Protein AF-A0A968WB30-F1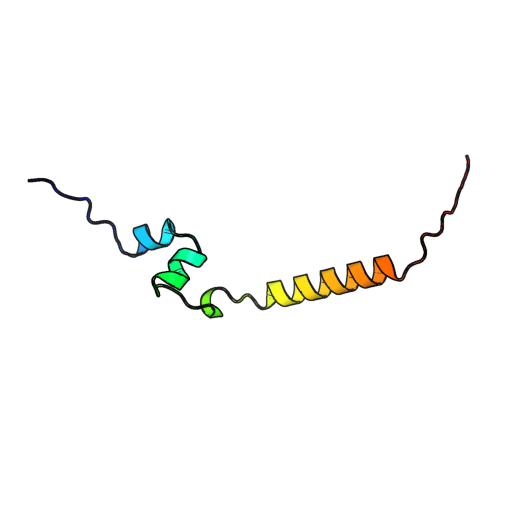 (afdb_monomer_lite)

pLDDT: mean 76.67, std 12.99, range [41.91, 91.69]

Foldseek 3Di:
DPPDPPQDPCNVVVPDDPVRCVVVVVDDPVVVDDPVVVVVVVVVVVVVVVVVVDDPPPPPPPD

Structure (mmCIF, N/CA/C/O backbone):
data_AF-A0A968WB30-F1
#
_entry.id   AF-A0A968WB30-F1
#
loop_
_atom_site.group_PDB
_atom_site.id
_atom_site.type_symbol
_atom_site.label_atom_id
_atom_site.label_alt_id
_atom_site.label_comp_id
_atom_site.label_asym_id
_atom_site.label_entity_id
_atom_site.label_seq_id
_atom_site.pdbx_PDB_ins_code
_atom_site.Cartn_x
_atom_site.Cartn_y
_atom_site.Cartn_z
_atom_site.occupancy
_atom_site.B_iso_or_equiv
_atom_site.auth_seq_id
_atom_site.auth_comp_id
_atom_site.auth_asym_id
_atom_site.auth_atom_id
_atom_site.pdbx_PDB_model_num
ATOM 1 N N . MET A 1 1 ? -11.743 11.480 39.171 1.00 41.91 1 MET A N 1
ATOM 2 C CA . MET A 1 1 ? -11.901 10.342 38.240 1.00 41.91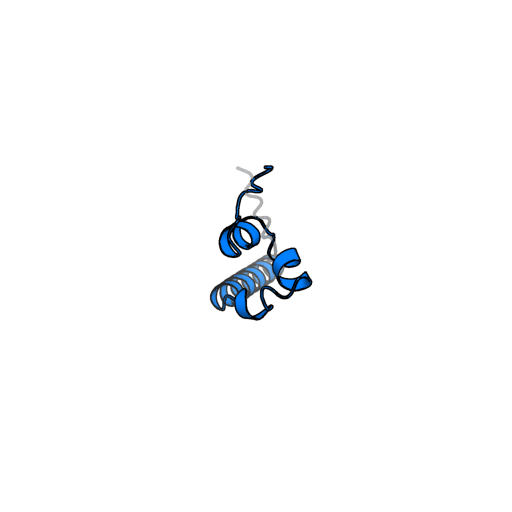 1 MET A CA 1
ATOM 3 C C . MET A 1 1 ? -11.249 10.743 36.930 1.00 41.91 1 MET A C 1
ATOM 5 O O . MET A 1 1 ? -11.742 11.673 36.306 1.00 41.91 1 MET A O 1
ATOM 9 N N . ASN A 1 2 ? -10.134 10.118 36.546 1.00 52.97 2 ASN A N 1
ATOM 10 C CA . ASN A 1 2 ? -9.525 10.373 35.240 1.00 52.97 2 ASN A CA 1
ATOM 11 C C . ASN A 1 2 ? -10.406 9.714 34.176 1.00 52.97 2 ASN A C 1
ATOM 13 O O . ASN A 1 2 ? -10.361 8.500 33.992 1.00 52.97 2 ASN A O 1
ATOM 17 N N . GLN A 1 3 ? -11.260 10.506 33.529 1.00 59.66 3 GLN A N 1
ATOM 18 C CA . GLN A 1 3 ? -11.953 10.074 32.323 1.00 59.66 3 GLN A CA 1
ATOM 19 C C . GLN A 1 3 ? -10.922 10.058 31.198 1.00 59.66 3 GLN A C 1
ATOM 21 O O . GLN A 1 3 ? -10.639 11.089 30.594 1.00 59.66 3 GLN A O 1
ATOM 26 N N . PHE A 1 4 ? -10.315 8.899 30.948 1.00 60.31 4 PHE A N 1
ATOM 27 C CA . PHE A 1 4 ? -9.594 8.709 29.697 1.00 60.31 4 PHE A CA 1
ATOM 28 C C . PHE A 1 4 ? -10.590 8.919 28.550 1.00 60.31 4 PHE A C 1
ATOM 30 O O . PHE A 1 4 ? -11.704 8.379 28.619 1.00 60.31 4 PHE A O 1
ATOM 37 N N . PRO A 1 5 ? -10.246 9.721 27.529 1.00 67.69 5 PRO A N 1
ATOM 38 C CA . PRO A 1 5 ? -11.117 9.887 26.381 1.00 67.69 5 PRO A CA 1
ATOM 39 C C . PRO A 1 5 ? -11.387 8.503 25.789 1.00 67.69 5 PRO A C 1
ATOM 41 O O . PRO A 1 5 ? -10.464 7.728 25.540 1.00 67.69 5 PRO A O 1
ATOM 44 N N . LYS A 1 6 ? -12.667 8.166 25.605 1.00 74.25 6 LYS A N 1
ATOM 45 C CA . LYS A 1 6 ? -13.063 6.950 24.892 1.00 74.25 6 LYS A CA 1
ATOM 46 C C . LYS A 1 6 ? -12.786 7.179 23.409 1.00 74.25 6 LYS A C 1
ATOM 48 O O . LYS A 1 6 ? -13.672 7.607 22.676 1.00 74.25 6 LYS A O 1
ATOM 53 N N . ILE A 1 7 ? -11.540 6.961 23.004 1.00 74.94 7 ILE A N 1
ATOM 54 C CA . ILE A 1 7 ? -11.133 7.012 21.602 1.00 74.94 7 ILE A CA 1
ATOM 55 C C . ILE A 1 7 ? -11.777 5.813 20.901 1.00 74.94 7 ILE A C 1
ATOM 57 O O . ILE A 1 7 ? -11.706 4.684 21.391 1.00 74.94 7 ILE A O 1
ATOM 61 N N . SER A 1 8 ? -12.471 6.053 19.789 1.00 79.25 8 SER A N 1
ATOM 62 C CA . SER A 1 8 ? -13.079 4.970 19.015 1.00 79.25 8 SER A CA 1
ATOM 63 C C . SER A 1 8 ? -12.012 4.204 18.232 1.00 79.25 8 SER A C 1
ATOM 65 O O . SER A 1 8 ? -10.977 4.758 17.866 1.00 79.25 8 SER A O 1
ATOM 67 N N . ARG A 1 9 ? -12.275 2.934 17.907 1.00 75.06 9 ARG A N 1
ATOM 68 C CA . ARG A 1 9 ? -11.372 2.134 17.062 1.00 75.06 9 ARG A CA 1
ATOM 69 C C . ARG A 1 9 ? -11.053 2.837 15.734 1.00 75.06 9 ARG A C 1
ATOM 71 O O . ARG A 1 9 ? -9.911 2.813 15.301 1.00 75.06 9 ARG A O 1
ATOM 78 N N . TYR A 1 10 ? -12.028 3.537 15.151 1.00 78.00 10 TYR A N 1
ATOM 79 C CA . TYR A 1 10 ? -11.830 4.360 13.954 1.00 78.00 10 TYR A CA 1
ATOM 80 C C . TYR A 1 10 ? -10.837 5.504 14.169 1.00 78.00 10 TYR A C 1
ATOM 82 O O . TYR A 1 10 ? -10.024 5.764 13.296 1.00 78.00 10 TYR A O 1
ATOM 90 N N . GLN A 1 11 ? -10.885 6.178 15.321 1.00 78.31 11 GLN A N 1
ATOM 91 C CA . GLN A 1 11 ? -9.946 7.257 15.638 1.00 78.31 11 GLN A CA 1
ATOM 92 C C . GLN A 1 11 ? -8.521 6.736 15.846 1.00 78.31 11 GLN A C 1
ATOM 94 O O . GLN A 1 11 ? -7.581 7.428 15.477 1.00 78.31 11 GLN A O 1
ATOM 99 N N . VAL A 1 12 ? -8.365 5.523 16.387 1.00 78.12 12 VAL A N 1
ATOM 100 C CA . VAL A 1 12 ? -7.056 4.858 16.485 1.00 78.12 12 VAL A CA 1
ATOM 101 C C . VAL A 1 12 ? -6.545 4.493 15.090 1.00 78.12 12 VAL A C 1
ATOM 103 O O . VAL A 1 12 ? -5.461 4.920 14.706 1.00 78.12 12 VAL A O 1
ATOM 106 N N . MET A 1 13 ? -7.357 3.791 14.295 1.00 81.25 13 MET A N 1
ATOM 107 C CA . MET A 1 13 ? -6.980 3.360 12.944 1.00 81.25 13 MET A CA 1
ATOM 108 C C . MET A 1 13 ? -6.664 4.540 12.013 1.00 81.25 13 MET A C 1
ATOM 110 O O . MET A 1 13 ? -5.747 4.447 11.210 1.00 81.25 13 MET A O 1
ATOM 114 N N . ALA A 1 14 ? -7.383 5.661 12.140 1.00 80.69 14 ALA A N 1
ATOM 115 C CA . ALA A 1 14 ? -7.170 6.852 11.315 1.00 80.69 14 ALA A CA 1
ATOM 116 C C . ALA A 1 14 ? -5.816 7.542 11.552 1.00 80.69 14 ALA A C 1
ATOM 118 O O . ALA A 1 14 ? -5.381 8.321 10.708 1.00 80.69 14 ALA A O 1
ATOM 119 N N . SER A 1 15 ? -5.172 7.293 12.695 1.00 85.25 15 SER A N 1
ATOM 120 C CA . SER A 1 15 ? -3.842 7.829 13.011 1.00 85.25 15 SER A CA 1
ATOM 121 C C . SER A 1 15 ? -2.689 6.874 12.693 1.00 85.25 15 SER A C 1
ATOM 123 O O . SER A 1 15 ? -1.540 7.278 12.837 1.00 85.25 15 SER 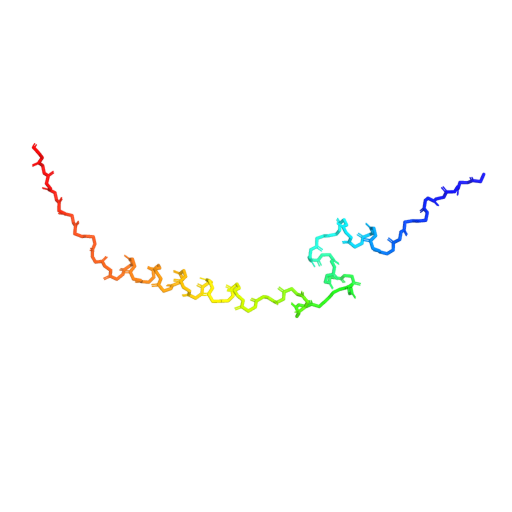A O 1
ATOM 125 N N . MET A 1 16 ? -2.985 5.636 12.291 1.00 87.12 16 MET A N 1
ATOM 126 C CA . MET A 1 16 ? -1.983 4.595 12.055 1.00 87.12 16 MET A CA 1
ATOM 127 C C . MET A 1 16 ? -1.518 4.585 10.602 1.00 87.12 16 MET A C 1
ATOM 129 O O . MET A 1 16 ? -2.298 4.860 9.684 1.00 87.12 16 MET A O 1
ATOM 133 N N . THR A 1 17 ? -0.255 4.226 10.385 1.00 90.62 17 THR A N 1
ATOM 134 C CA . THR A 1 17 ? 0.239 3.959 9.031 1.00 90.62 17 THR A CA 1
ATOM 135 C C . THR A 1 17 ? -0.303 2.619 8.514 1.00 90.62 17 THR A C 1
ATOM 137 O O . THR A 1 17 ? -0.712 1.761 9.307 1.00 90.62 17 THR A O 1
ATOM 140 N N . PRO A 1 18 ? -0.312 2.388 7.188 1.00 87.81 18 PRO A N 1
ATOM 141 C CA . PRO A 1 18 ? -0.686 1.092 6.623 1.00 87.81 18 PRO A CA 1
ATOM 142 C C . PRO A 1 18 ? 0.102 -0.082 7.221 1.00 87.81 18 PRO A C 1
ATOM 144 O O . PRO A 1 18 ? -0.472 -1.133 7.490 1.00 87.81 18 PRO A O 1
ATOM 147 N N . GLU A 1 19 ? 1.398 0.099 7.490 1.00 89.12 19 GLU A N 1
ATOM 148 C CA . GLU A 1 19 ? 2.258 -0.923 8.097 1.00 89.12 19 GLU A CA 1
ATOM 149 C C . GLU A 1 19 ? 1.802 -1.292 9.510 1.00 89.12 19 GLU A C 1
ATOM 151 O O . GLU A 1 19 ? 1.753 -2.474 9.847 1.00 89.12 19 GLU A O 1
ATOM 156 N N . GLU A 1 20 ? 1.433 -0.299 10.319 1.00 89.12 20 GLU A N 1
ATOM 157 C CA . GLU A 1 20 ? 0.940 -0.515 11.681 1.00 89.12 20 GLU A CA 1
ATOM 158 C C . GLU A 1 20 ? -0.432 -1.201 11.673 1.00 89.12 20 GLU A C 1
ATOM 160 O O . GLU A 1 20 ? -0.707 -2.087 12.484 1.00 89.12 20 GLU A O 1
ATOM 165 N N . LEU A 1 21 ? -1.304 -0.830 10.729 1.00 90.38 21 LEU A N 1
ATOM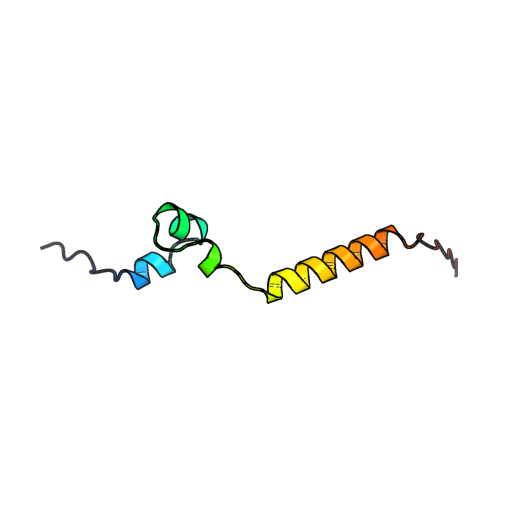 166 C CA . LEU A 1 21 ? -2.600 -1.488 10.552 1.00 90.38 21 LEU A CA 1
ATOM 167 C C . LEU A 1 21 ? -2.436 -2.967 10.180 1.00 90.38 21 LEU A C 1
ATOM 169 O O . LEU A 1 21 ? -3.207 -3.800 10.659 1.00 90.38 21 LEU A O 1
ATOM 173 N N . LEU A 1 22 ? -1.430 -3.299 9.369 1.00 91.00 22 LEU A N 1
ATOM 174 C CA . LEU A 1 22 ? -1.093 -4.677 9.012 1.00 91.00 22 LEU A CA 1
ATOM 175 C C . LEU A 1 22 ? -0.486 -5.440 10.199 1.00 91.00 22 LEU A C 1
ATOM 177 O O . LEU A 1 22 ? -0.919 -6.554 10.491 1.00 91.00 22 LEU A O 1
ATOM 181 N N . SER A 1 23 ? 0.492 -4.857 10.904 1.00 91.69 23 SER A N 1
ATOM 182 C CA . SER A 1 23 ? 1.204 -5.539 11.997 1.00 91.69 23 SER A CA 1
ATOM 183 C C . SER A 1 23 ? 0.308 -5.850 13.192 1.00 91.69 23 SER A C 1
ATOM 185 O O . SER A 1 23 ? 0.454 -6.896 13.819 1.00 91.69 23 SER A O 1
ATOM 187 N N . GLU A 1 24 ? -0.635 -4.959 13.488 1.00 89.88 24 GLU A N 1
ATOM 188 C CA . GLU A 1 24 ? -1.604 -5.114 14.576 1.00 89.88 24 GLU A CA 1
ATOM 189 C C . GLU A 1 24 ? -2.847 -5.927 14.151 1.00 89.88 24 GLU A C 1
ATOM 191 O O . GLU A 1 24 ? -3.751 -6.164 14.955 1.00 89.88 24 GLU A O 1
ATOM 196 N N . GLY A 1 25 ? -2.916 -6.366 12.885 1.00 87.00 25 GLY A N 1
ATOM 197 C CA . GLY A 1 25 ? -4.008 -7.189 12.356 1.00 87.00 25 GLY A CA 1
ATOM 198 C C . GLY A 1 25 ? -5.330 -6.439 12.156 1.00 87.00 25 GLY A C 1
ATOM 199 O O . GLY A 1 25 ? -6.400 -7.052 12.145 1.00 87.00 25 GLY A O 1
ATOM 200 N N . TYR A 1 26 ? -5.282 -5.113 12.017 1.00 87.25 26 TYR A N 1
ATOM 201 C CA . TYR A 1 26 ? -6.450 -4.280 11.721 1.00 87.25 26 TYR A CA 1
ATOM 202 C C . TYR A 1 26 ? -6.799 -4.218 10.228 1.00 87.25 26 TYR A C 1
ATOM 204 O O . TYR A 1 26 ? -7.926 -3.831 9.915 1.00 87.25 26 TYR A O 1
ATOM 212 N N . ALA A 1 27 ? -5.873 -4.593 9.342 1.00 88.12 27 ALA A N 1
ATOM 213 C CA . ALA A 1 27 ? -6.048 -4.667 7.892 1.00 88.12 27 ALA A CA 1
ATOM 214 C C . ALA A 1 27 ? -5.241 -5.834 7.292 1.00 88.12 27 ALA A C 1
ATOM 216 O O . ALA A 1 27 ? -4.342 -6.373 7.939 1.00 88.12 27 ALA A O 1
ATOM 217 N N . ASN A 1 28 ? -5.544 -6.201 6.047 1.00 90.31 28 ASN A N 1
ATOM 218 C CA . ASN A 1 28 ? -4.805 -7.166 5.232 1.00 90.31 28 ASN A CA 1
ATOM 219 C C . ASN A 1 28 ? -4.205 -6.485 3.997 1.00 90.31 28 ASN A C 1
ATOM 221 O O . ASN A 1 28 ? -4.648 -5.418 3.587 1.00 90.31 28 ASN A O 1
ATOM 225 N N . TYR A 1 29 ? -3.225 -7.125 3.354 1.00 85.62 29 TYR A N 1
ATOM 226 C CA . TYR A 1 29 ? -2.612 -6.593 2.128 1.00 85.62 29 TYR A CA 1
ATOM 227 C C . TYR A 1 29 ? -3.628 -6.344 1.005 1.00 85.62 29 TYR A C 1
ATOM 229 O O . TYR A 1 29 ? -3.496 -5.365 0.274 1.00 85.62 29 TYR A O 1
ATOM 237 N N . ASP A 1 30 ? -4.660 -7.185 0.913 1.00 87.81 30 ASP A N 1
ATOM 238 C CA . ASP A 1 30 ? -5.723 -7.048 -0.084 1.00 87.81 30 ASP A CA 1
ATOM 239 C C . ASP A 1 30 ? -6.561 -5.774 0.122 1.00 87.81 30 ASP A C 1
ATOM 241 O O . ASP A 1 30 ? -7.074 -5.224 -0.849 1.00 87.81 30 ASP A O 1
ATOM 245 N N . ASP A 1 31 ? -6.651 -5.257 1.356 1.00 86.00 31 ASP A N 1
ATOM 246 C CA . ASP A 1 31 ? -7.391 -4.022 1.665 1.00 86.00 31 ASP A CA 1
ATOM 247 C C . ASP A 1 31 ? -6.708 -2.774 1.075 1.00 86.00 31 ASP A C 1
ATOM 249 O O . ASP A 1 31 ? -7.346 -1.736 0.900 1.00 86.00 31 ASP A O 1
ATOM 253 N N . PHE A 1 32 ? -5.415 -2.876 0.748 1.00 84.81 32 PHE A N 1
ATOM 254 C CA . PHE A 1 32 ? -4.619 -1.814 0.129 1.00 84.81 32 PHE A CA 1
ATOM 255 C C . PHE A 1 32 ? -4.371 -2.052 -1.367 1.00 84.81 32 PHE A C 1
ATOM 257 O O . PHE A 1 32 ? -3.635 -1.291 -1.996 1.00 84.81 32 PHE A O 1
ATOM 264 N N . TYR A 1 33 ? -4.935 -3.114 -1.947 1.00 85.75 33 TYR A N 1
ATOM 265 C CA . TYR A 1 33 ? -4.730 -3.429 -3.354 1.00 85.75 33 TYR A CA 1
ATOM 266 C C . TYR A 1 33 ? -5.578 -2.526 -4.258 1.00 85.75 33 TYR A C 1
ATOM 268 O O . TYR A 1 33 ? -6.805 -2.630 -4.276 1.00 85.75 33 TYR A O 1
ATOM 276 N N . ASP A 1 34 ? -4.916 -1.700 -5.073 1.00 87.06 34 ASP A N 1
ATOM 277 C CA . ASP A 1 34 ? -5.558 -0.960 -6.160 1.00 87.06 34 ASP A CA 1
ATOM 278 C C . ASP A 1 34 ? -5.147 -1.537 -7.535 1.00 87.06 34 ASP A C 1
ATOM 280 O O . ASP A 1 34 ? -3.981 -1.450 -7.941 1.00 87.06 34 ASP A O 1
ATOM 284 N N . PRO A 1 35 ? -6.079 -2.125 -8.310 1.00 85.62 35 PRO A N 1
ATOM 285 C CA . PRO A 1 35 ? -5.784 -2.613 -9.656 1.00 85.62 35 PRO A CA 1
ATOM 286 C C . PRO A 1 35 ? -5.411 -1.496 -10.648 1.00 85.62 35 PRO A C 1
ATOM 288 O O . PRO A 1 35 ? -4.873 -1.786 -11.723 1.00 85.62 35 PRO A O 1
ATOM 291 N N . GLN A 1 36 ? -5.716 -0.232 -10.345 1.00 86.62 36 GLN A N 1
ATOM 292 C CA . GLN A 1 36 ? -5.303 0.913 -11.146 1.00 86.62 36 GLN A CA 1
ATOM 293 C C . GLN A 1 36 ? -3.817 1.234 -10.949 1.00 86.62 36 GLN A C 1
ATOM 295 O O . GLN A 1 36 ? -3.114 1.400 -11.950 1.00 86.62 36 GLN A O 1
ATOM 300 N N . ASP A 1 37 ? -3.311 1.176 -9.715 1.00 83.94 37 ASP A N 1
ATOM 301 C CA . ASP A 1 37 ? -1.881 1.336 -9.412 1.00 83.94 37 ASP A CA 1
ATOM 302 C C . ASP A 1 37 ? -1.020 0.350 -10.206 1.00 83.94 37 ASP A C 1
ATOM 304 O O . ASP A 1 37 ? 0.048 0.692 -10.716 1.00 83.94 37 ASP A O 1
ATOM 308 N N . GLU A 1 38 ? -1.479 -0.894 -10.359 1.00 82.38 38 GLU A N 1
ATOM 309 C CA . GLU A 1 38 ? -0.774 -1.877 -11.180 1.00 82.38 38 GLU A CA 1
ATOM 310 C C . GLU A 1 38 ? -0.685 -1.476 -12.654 1.00 82.38 38 GLU A C 1
ATOM 312 O O . GLU A 1 38 ? 0.338 -1.718 -13.304 1.00 82.38 38 GLU A O 1
ATOM 317 N N . LYS A 1 39 ? -1.756 -0.903 -13.210 1.00 82.31 39 LYS A N 1
ATOM 318 C CA . LYS A 1 39 ? -1.775 -0.450 -14.606 1.00 82.31 39 LYS A CA 1
ATOM 319 C C . LYS A 1 39 ? -0.822 0.720 -14.795 1.00 82.31 39 LYS A C 1
ATOM 321 O O . LYS A 1 39 ? -0.078 0.732 -15.774 1.00 82.31 39 LYS A O 1
ATOM 326 N N . GLU A 1 40 ? -0.811 1.654 -13.851 1.00 83.19 40 GLU A N 1
ATOM 327 C CA . GLU A 1 40 ? 0.074 2.816 -13.874 1.00 83.19 40 GLU A CA 1
ATOM 328 C C . GLU A 1 40 ? 1.543 2.396 -13.742 1.00 83.19 40 GLU A C 1
ATOM 330 O O . GLU A 1 40 ? 2.359 2.764 -14.588 1.00 83.19 40 GLU A O 1
ATOM 335 N N . LYS A 1 41 ? 1.876 1.507 -12.797 1.00 82.94 41 LYS A N 1
ATOM 336 C CA . LYS A 1 41 ? 3.229 0.932 -12.660 1.00 82.94 41 LYS A CA 1
ATOM 337 C C . LYS A 1 41 ? 3.692 0.227 -13.937 1.00 82.94 41 LYS A C 1
ATOM 339 O O . LYS A 1 41 ? 4.829 0.414 -14.368 1.00 82.94 41 LYS A O 1
ATOM 344 N N . LYS A 1 42 ? 2.817 -0.553 -14.586 1.00 82.38 42 LYS A N 1
ATOM 345 C CA . LYS A 1 42 ? 3.121 -1.216 -15.870 1.00 82.38 42 LYS A CA 1
ATOM 346 C C . LYS A 1 42 ? 3.334 -0.208 -17.003 1.00 82.38 42 LYS A C 1
ATOM 348 O O . LYS A 1 42 ? 4.221 -0.413 -17.831 1.00 82.38 42 LYS A O 1
ATOM 353 N N . ALA A 1 43 ? 2.549 0.868 -17.046 1.00 81.62 43 ALA A N 1
ATOM 354 C CA . ALA A 1 43 ? 2.695 1.927 -18.042 1.00 81.62 43 ALA A CA 1
ATOM 355 C C . ALA A 1 43 ? 4.017 2.694 -17.871 1.00 81.62 43 ALA A C 1
ATOM 357 O O . ALA A 1 43 ? 4.720 2.911 -18.858 1.00 81.62 43 ALA A O 1
ATOM 358 N N . ILE A 1 44 ? 4.389 3.026 -16.630 1.00 83.81 44 ILE A N 1
ATOM 359 C CA . ILE A 1 44 ? 5.664 3.676 -16.295 1.00 83.81 44 ILE A CA 1
ATOM 360 C C . ILE A 1 44 ? 6.838 2.774 -16.686 1.00 83.81 44 ILE A C 1
ATOM 362 O O . ILE A 1 44 ? 7.697 3.198 -17.454 1.00 83.81 44 ILE A O 1
ATOM 366 N N . ALA A 1 45 ? 6.827 1.503 -16.274 1.00 83.44 45 ALA A N 1
ATOM 367 C CA . ALA A 1 45 ? 7.886 0.553 -16.622 1.00 83.44 45 ALA A CA 1
ATOM 368 C C . ALA A 1 45 ? 8.037 0.366 -18.146 1.00 83.44 45 ALA A C 1
ATOM 370 O O . ALA A 1 45 ? 9.145 0.209 -18.665 1.00 83.44 45 ALA A O 1
ATOM 371 N N . LEU A 1 46 ? 6.928 0.401 -18.896 1.00 83.81 46 LEU A N 1
ATOM 372 C CA . LEU A 1 46 ? 6.963 0.359 -20.358 1.00 83.81 46 LEU A CA 1
ATOM 373 C C . LEU A 1 46 ? 7.587 1.628 -20.951 1.00 83.81 46 LEU A C 1
ATOM 375 O O . LEU A 1 46 ? 8.335 1.535 -21.926 1.00 83.81 46 LEU A O 1
ATOM 379 N N . TYR A 1 47 ? 7.274 2.797 -20.392 1.00 81.88 47 TYR A N 1
ATOM 380 C CA . TYR A 1 47 ? 7.844 4.070 -20.822 1.00 81.88 47 TYR A CA 1
ATOM 381 C C . TYR A 1 47 ? 9.348 4.135 -20.543 1.00 81.88 47 TYR A C 1
ATOM 383 O O . TYR A 1 47 ? 10.114 4.432 -21.455 1.00 81.88 47 TYR A O 1
ATOM 391 N N . GLU A 1 48 ? 9.789 3.758 -19.342 1.00 81.44 48 GLU A N 1
ATOM 392 C CA . GLU A 1 48 ? 11.210 3.679 -18.975 1.00 81.44 48 GLU A CA 1
ATOM 393 C C . GLU A 1 48 ? 11.981 2.738 -19.903 1.00 81.44 48 GLU A C 1
ATOM 395 O O . GLU A 1 48 ? 13.041 3.085 -20.422 1.00 81.44 48 GLU A O 1
ATOM 400 N N . ARG A 1 49 ? 11.417 1.562 -20.201 1.00 77.38 49 ARG A N 1
ATOM 401 C CA . ARG A 1 49 ? 12.038 0.616 -21.134 1.00 77.38 49 ARG A CA 1
ATOM 402 C C . ARG A 1 49 ? 12.147 1.181 -22.549 1.00 77.38 49 ARG A C 1
ATOM 404 O O . ARG A 1 49 ? 13.134 0.912 -23.228 1.00 77.38 49 ARG A O 1
ATOM 411 N N . LYS A 1 50 ? 11.146 1.938 -23.008 1.00 77.19 50 LYS A N 1
ATOM 412 C CA . LYS A 1 50 ? 11.197 2.621 -24.308 1.00 77.19 50 LYS A CA 1
ATOM 413 C C . LYS A 1 50 ? 12.230 3.743 -24.310 1.00 77.19 50 LYS A C 1
ATOM 415 O O . LYS A 1 50 ? 12.988 3.812 -25.265 1.00 77.19 50 LYS A O 1
ATOM 420 N N . ALA A 1 51 ? 12.305 4.537 -23.244 1.00 72.31 51 ALA A N 1
ATOM 421 C CA . ALA A 1 51 ? 13.296 5.598 -23.085 1.00 72.31 51 ALA A CA 1
ATOM 422 C C . ALA A 1 51 ? 14.737 5.056 -23.074 1.00 72.31 51 ALA A C 1
ATOM 424 O O . ALA A 1 51 ? 15.634 5.677 -23.632 1.00 72.31 51 ALA A O 1
ATOM 425 N N . LEU A 1 52 ? 14.958 3.867 -22.501 1.00 69.81 52 LEU A N 1
ATOM 426 C CA . LEU A 1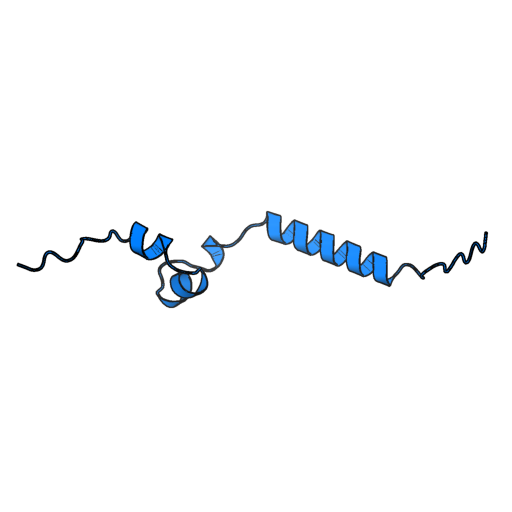 52 ? 16.249 3.167 -22.557 1.00 69.81 52 LEU A CA 1
ATOM 427 C C . LEU A 1 52 ? 16.545 2.538 -23.930 1.00 69.81 52 LEU A C 1
ATOM 429 O O . LEU A 1 52 ? 17.706 2.325 -24.268 1.00 69.81 52 LEU A O 1
ATOM 433 N N . ALA A 1 53 ? 15.510 2.187 -24.698 1.00 67.94 53 ALA A N 1
ATOM 434 C CA . ALA A 1 53 ? 15.643 1.552 -26.010 1.00 67.94 53 ALA A CA 1
ATOM 435 C C . ALA A 1 53 ? 15.758 2.558 -27.166 1.00 67.94 53 ALA A C 1
ATOM 437 O O . ALA A 1 53 ? 16.203 2.186 -28.251 1.00 67.94 53 ALA A O 1
ATOM 438 N N . THR A 1 54 ? 15.356 3.812 -26.959 1.00 62.00 54 THR A N 1
ATOM 439 C CA . THR A 1 54 ? 15.643 4.911 -27.881 1.00 62.00 54 THR A CA 1
ATOM 440 C C . THR A 1 54 ? 17.103 5.330 -27.720 1.00 62.00 54 THR A C 1
ATOM 442 O O . THR A 1 54 ? 17.479 5.759 -26.628 1.00 62.00 54 THR A O 1
ATOM 445 N N . PRO A 1 55 ? 17.941 5.232 -28.769 1.00 60.81 55 PRO A N 1
ATOM 446 C CA . PRO A 1 55 ? 19.228 5.910 -28.766 1.00 60.81 55 PRO A CA 1
ATOM 447 C C . PRO A 1 55 ? 18.953 7.399 -28.559 1.00 60.81 55 PRO A C 1
ATOM 449 O O . PRO A 1 55 ? 18.070 7.942 -29.224 1.00 60.81 55 PRO A O 1
ATOM 452 N N . TRP A 1 56 ? 19.681 8.053 -27.655 1.00 59.84 56 TRP A N 1
ATOM 453 C CA . TRP A 1 56 ? 19.764 9.508 -27.682 1.00 59.84 56 TRP A CA 1
ATOM 454 C C . TRP A 1 56 ? 20.294 9.879 -29.067 1.00 59.84 56 TRP A C 1
ATOM 456 O O . TRP A 1 56 ? 21.458 9.626 -29.376 1.00 59.84 56 TRP A O 1
ATOM 466 N N . THR A 1 57 ? 19.427 10.379 -29.944 1.00 61.25 57 THR A N 1
ATOM 467 C CA . THR A 1 57 ? 19.893 11.159 -31.081 1.00 61.25 57 THR A CA 1
ATOM 468 C C . THR A 1 57 ? 20.410 12.444 -30.473 1.00 61.25 57 THR A C 1
ATOM 470 O O . THR A 1 57 ? 19.631 13.269 -30.019 1.00 61.25 57 THR A O 1
ATOM 473 N N . ASP A 1 58 ? 21.729 12.531 -30.360 1.00 56.62 58 ASP A N 1
ATOM 474 C CA . ASP A 1 58 ? 22.450 13.776 -30.137 1.00 56.62 58 ASP A CA 1
ATOM 475 C C . ASP A 1 58 ? 22.380 14.539 -31.468 1.00 56.62 58 ASP A C 1
ATOM 477 O O . ASP A 1 58 ? 23.315 14.538 -32.270 1.00 56.62 58 ASP A O 1
ATOM 481 N N . ASP A 1 59 ? 21.199 15.060 -31.802 1.00 54.94 59 ASP A N 1
ATOM 482 C CA . ASP A 1 59 ? 21.040 16.036 -32.868 1.00 54.94 59 ASP A CA 1
ATOM 483 C C . ASP A 1 59 ? 21.594 17.362 -32.355 1.00 54.94 59 ASP A C 1
ATOM 485 O O . ASP A 1 59 ? 20.875 18.266 -31.940 1.00 54.94 59 ASP A O 1
ATOM 489 N N . GLY A 1 60 ? 22.927 17.433 -32.355 1.00 53.97 60 GLY A N 1
ATOM 490 C CA . GLY A 1 60 ? 23.705 18.645 -32.156 1.00 53.97 60 GLY A CA 1
ATOM 491 C C . GLY A 1 60 ? 23.432 19.670 -33.255 1.00 53.97 60 GLY A C 1
ATOM 492 O O . GLY A 1 60 ? 24.303 19.951 -34.077 1.00 53.97 60 GLY A O 1
ATOM 493 N N . GLU A 1 61 ? 22.227 20.237 -33.275 1.00 50.62 61 GLU A N 1
ATOM 494 C CA . GLU A 1 61 ? 21.966 21.516 -33.921 1.00 50.62 61 GLU A CA 1
ATOM 495 C C . GLU A 1 61 ? 22.653 22.608 -33.086 1.00 50.62 61 GLU A C 1
ATOM 497 O O . GLU A 1 61 ? 22.074 23.222 -32.188 1.00 50.62 61 GLU A O 1
ATOM 502 N N . GLU A 1 62 ? 23.941 22.822 -33.374 1.00 46.91 62 GLU A N 1
ATOM 503 C CA . GLU A 1 62 ? 24.558 24.135 -33.199 1.00 46.91 62 GLU A CA 1
ATOM 504 C C . GLU A 1 62 ? 23.767 25.144 -34.051 1.00 46.91 62 GLU A C 1
ATOM 506 O O . GLU A 1 62 ? 23.688 25.005 -35.274 1.00 46.91 62 GLU A O 1
ATOM 511 N N . PHE A 1 63 ? 23.163 26.133 -33.386 1.00 49.19 63 PHE A N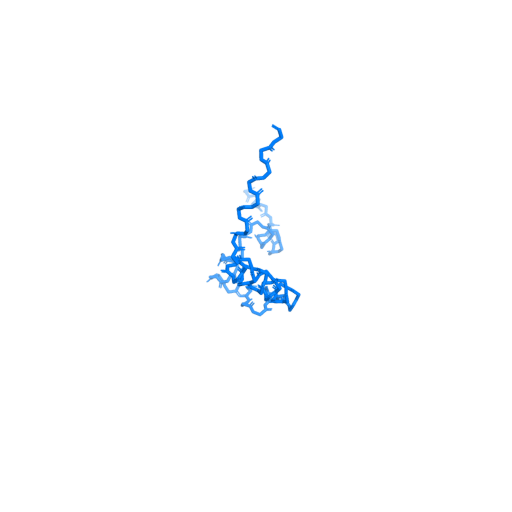 1
ATOM 512 C CA . PHE A 1 63 ? 22.615 27.341 -34.012 1.00 49.19 63 PHE A CA 1
ATOM 513 C C . PHE A 1 63 ? 23.724 28.302 -34.451 1.00 49.19 63 PHE A C 1
ATOM 515 O O . PHE A 1 63 ? 24.711 28.449 -33.692 1.00 49.19 63 PHE A O 1
#

Secondary structure (DSSP, 8-state):
--------HHHHHTTS-HHHHHHTTS--GGGG--HHHHHHHHHHHHHHHHHHHS---------

Radius of gyration: 23.9 Å; chains: 1; bounding box: 38×34×72 Å

Sequence (63 aa):
MNQFPKISRYQVMASMTPEELLSEGYANYDDFYDPQDEKEKKAIALYERKALATPWTDDGEEF